Protein AF-A0A7S2HJC0-F1 (afdb_monomer_lite)

InterPro domains:
  IPR000425 Major intrinsic protein [PF00230] (64-144)
  IPR000425 Major intrinsic protein [PR00783] (67-86)
  IPR000425 Major intrinsic protein [PR00783] (98-122)
  IPR000425 Major intrinsic protein [PR00783] (137-148)
  IPR023271 Aquaporin-like [G3DSA:1.20.1080.10] (29-148)
  IPR023271 Aquaporin-like [SSF81338] (64-147)
  IPR034294 Aquaporin transporter [PTHR45724] (59-147)

Foldseek 3Di:
DDDDDDDDDDDPPPPPDDDDPVVVVVVVVVVVVVVVVVVVVVVVVCVVVCVVVVVVVVVVVVVLLVVLLVLLLVLLVQLVVLQVVLVVVVDPCSVVSSVVSNVVSCVVCCVRHVSQNDLVSVVVVVVVVPPPDDPVSSVSSVVSSVVD

Structure (mmCIF, N/CA/C/O backbone):
data_AF-A0A7S2HJC0-F1
#
_entry.id   AF-A0A7S2HJC0-F1
#
loop_
_atom_site.group_PDB
_atom_site.id
_atom_site.type_symbol
_atom_site.label_atom_id
_atom_site.label_alt_id
_atom_site.label_comp_id
_atom_site.label_asym_id
_atom_site.label_entity_id
_atom_site.label_seq_id
_atom_site.pdbx_PDB_ins_code
_atom_site.Cartn_x
_atom_site.Cartn_y
_atom_site.Cartn_z
_atom_site.occupancy
_atom_site.B_iso_or_equiv
_atom_site.auth_seq_id
_atom_site.auth_comp_id
_atom_site.auth_asym_id
_atom_site.auth_atom_id
_atom_site.pdbx_PDB_model_num
ATOM 1 N N . ARG A 1 1 ? -18.342 72.636 75.583 1.00 41.22 1 ARG A N 1
ATOM 2 C CA . ARG A 1 1 ? -19.827 72.687 75.593 1.00 41.22 1 ARG A CA 1
ATOM 3 C C . ARG A 1 1 ? -20.293 71.302 75.149 1.00 41.22 1 ARG A C 1
ATOM 5 O O . ARG A 1 1 ? -19.869 70.896 74.082 1.00 41.22 1 ARG A O 1
ATOM 12 N N . SER A 1 2 ? -20.720 70.455 76.094 1.00 42.12 2 SER A N 1
ATOM 13 C CA . SER A 1 2 ? -22.116 69.963 76.243 1.00 42.12 2 SER A CA 1
ATOM 14 C C . SER A 1 2 ? -22.690 69.344 74.962 1.00 42.12 2 SER A C 1
ATOM 16 O O . SER A 1 2 ? -22.628 69.989 73.932 1.00 42.12 2 SER A O 1
ATOM 18 N N . CYS A 1 3 ? -23.344 68.183 74.925 1.00 43.84 3 CYS A N 1
ATOM 19 C CA . CYS A 1 3 ? -23.796 67.225 75.934 1.00 43.84 3 CYS A CA 1
ATOM 20 C C . CYS A 1 3 ? -24.262 65.942 75.200 1.00 43.84 3 CYS A C 1
ATOM 22 O O . CYS A 1 3 ? -24.647 66.009 74.040 1.00 43.84 3 CYS A O 1
ATOM 24 N N . LYS A 1 4 ? -24.248 64.817 75.932 1.00 50.19 4 LYS A N 1
ATOM 25 C CA . LYS A 1 4 ? -25.094 63.599 75.869 1.00 50.19 4 LYS A CA 1
ATOM 26 C C . LYS A 1 4 ? -26.066 63.401 74.684 1.00 50.19 4 LYS A C 1
ATOM 28 O O . LYS A 1 4 ? -26.953 64.220 74.498 1.00 50.19 4 LYS A O 1
ATOM 33 N N . ALA A 1 5 ? -26.093 62.176 74.140 1.00 45.19 5 ALA A N 1
ATOM 34 C CA . ALA A 1 5 ? -27.188 61.211 74.372 1.00 45.19 5 ALA A CA 1
ATOM 35 C C . ALA A 1 5 ? -26.912 59.838 73.717 1.00 45.19 5 ALA A C 1
ATOM 37 O O . ALA A 1 5 ? -26.498 59.749 72.568 1.00 45.19 5 ALA A O 1
ATOM 38 N N . SER A 1 6 ? -27.181 58.772 74.475 1.00 50.53 6 SER A N 1
ATOM 39 C CA . SER A 1 6 ? -27.372 57.394 74.002 1.00 50.53 6 SER A CA 1
ATOM 40 C C . SER A 1 6 ? -28.837 57.213 73.582 1.00 50.53 6 SER A C 1
ATOM 42 O O . SER A 1 6 ? -29.711 57.840 74.187 1.00 50.53 6 SER A O 1
ATOM 44 N N . PRO A 1 7 ? -29.128 56.297 72.645 1.00 53.75 7 PRO A N 1
ATOM 45 C CA . PRO A 1 7 ? -29.978 55.186 73.058 1.00 53.75 7 PRO A CA 1
ATOM 46 C C . PRO A 1 7 ? -29.521 53.811 72.551 1.00 53.75 7 PRO A C 1
ATOM 48 O O . PRO A 1 7 ? -28.826 53.652 71.552 1.00 53.75 7 PRO A O 1
ATOM 51 N N . ARG A 1 8 ? -29.952 52.811 73.321 1.00 51.03 8 ARG A N 1
ATOM 52 C CA . ARG A 1 8 ? -29.857 51.363 73.109 1.00 51.03 8 ARG A CA 1
ATOM 53 C C . ARG A 1 8 ? -30.509 50.934 71.787 1.00 51.03 8 ARG A C 1
ATOM 55 O O . ARG A 1 8 ? -31.580 51.428 71.456 1.00 51.03 8 ARG A O 1
ATOM 62 N N . GLY A 1 9 ? -29.931 49.928 71.127 1.00 42.78 9 GLY A N 1
ATOM 63 C CA . GLY A 1 9 ? -30.515 49.285 69.945 1.00 42.78 9 GLY A CA 1
ATOM 64 C C . GLY A 1 9 ? -29.801 47.988 69.553 1.00 42.78 9 GLY A C 1
ATOM 65 O O . GLY A 1 9 ? -28.908 48.007 68.723 1.00 42.78 9 GLY A O 1
ATOM 66 N N . LEU A 1 10 ? -30.186 46.897 70.223 1.00 43.78 10 LEU A N 1
ATOM 67 C CA . LEU A 1 10 ? -30.202 45.484 69.801 1.00 43.78 10 LEU A CA 1
ATOM 68 C C . LEU A 1 10 ? -29.214 44.987 68.722 1.00 43.78 10 LEU A C 1
ATOM 70 O O . LEU A 1 10 ? -29.395 45.188 67.524 1.00 43.78 10 LEU A O 1
ATOM 74 N N . SER A 1 11 ? -28.268 44.161 69.166 1.00 53.25 11 SER A N 1
ATOM 75 C CA . SER A 1 11 ? -27.477 43.248 68.337 1.00 53.25 11 SER A CA 1
ATOM 76 C C . SER A 1 11 ? -28.351 42.110 67.784 1.00 53.25 11 SER A C 1
ATOM 78 O O . SER A 1 11 ? -29.005 41.426 68.578 1.00 53.25 11 SER A O 1
ATOM 80 N N . PRO A 1 12 ? -28.319 41.789 66.479 1.00 47.75 12 PRO A N 1
ATOM 81 C CA . PRO A 1 12 ? -28.798 40.501 66.014 1.00 47.75 12 PRO A CA 1
ATOM 82 C C . PRO A 1 12 ? -27.695 39.472 66.281 1.00 47.75 12 PRO A C 1
ATOM 84 O O . PRO A 1 12 ? -26.741 39.326 65.520 1.00 47.75 12 PRO A O 1
ATOM 87 N N . HIS A 1 13 ? -27.813 38.751 67.396 1.00 43.62 13 HIS A N 1
ATOM 88 C CA . HIS A 1 13 ? -27.073 37.510 67.603 1.00 43.62 13 HIS A CA 1
ATOM 89 C C . HIS A 1 13 ? -27.605 36.465 66.610 1.00 43.62 13 HIS A C 1
ATOM 91 O O . HIS A 1 13 ? -28.542 35.719 66.896 1.00 43.62 13 HIS A O 1
ATOM 97 N N . SER A 1 14 ? -27.003 36.402 65.422 1.00 49.62 14 SER A N 1
ATOM 98 C CA . SER A 1 14 ? -27.138 35.262 64.520 1.00 49.62 14 SER A CA 1
ATOM 99 C C . SER A 1 14 ? -26.464 34.056 65.177 1.00 49.62 14 SER A C 1
ATOM 101 O O . SER A 1 14 ? -25.251 33.857 65.073 1.00 49.62 14 SER A O 1
ATOM 103 N N . SER A 1 15 ? -27.246 33.273 65.918 1.00 48.22 15 SER A N 1
ATOM 104 C CA . SER A 1 15 ? -26.827 31.989 66.471 1.00 48.22 15 SER A CA 1
ATOM 105 C C . SER A 1 15 ? -26.607 31.005 65.323 1.00 48.22 15 SER A C 1
ATOM 107 O O . SER A 1 15 ? -27.506 30.312 64.849 1.00 48.22 15 SER A O 1
ATOM 109 N N . GLN A 1 16 ? -25.368 30.966 64.840 1.00 55.88 16 GLN A N 1
ATOM 110 C CA . GLN A 1 16 ? -24.898 29.972 63.891 1.00 55.88 16 GLN A CA 1
ATOM 111 C C . GLN A 1 16 ? -24.852 28.618 64.613 1.00 55.88 16 GLN A C 1
ATOM 113 O O . GLN A 1 16 ? -23.851 28.221 65.211 1.00 55.88 16 GLN A O 1
ATOM 118 N N . SER A 1 17 ? -25.999 27.943 64.638 1.00 53.09 17 SER A N 1
ATOM 119 C CA . SER A 1 17 ? -26.173 26.636 65.257 1.00 53.09 17 SER A CA 1
ATOM 120 C C . SER A 1 17 ? -25.346 25.604 64.489 1.00 53.09 17 SER A C 1
ATOM 122 O O . SER A 1 17 ? -25.675 25.189 63.378 1.00 53.09 17 SER A O 1
ATOM 124 N N . ARG A 1 18 ? -24.213 25.197 65.074 1.00 57.16 18 ARG A N 1
ATOM 125 C CA . ARG A 1 18 ? -23.400 24.101 64.540 1.00 57.16 18 ARG A CA 1
ATOM 126 C C . ARG A 1 18 ? -24.259 22.826 64.519 1.00 57.16 18 ARG A C 1
ATOM 128 O O . ARG A 1 18 ? -24.827 22.471 65.555 1.00 57.16 18 ARG A O 1
ATOM 135 N N . PRO A 1 19 ? -24.375 22.124 63.379 1.00 55.44 19 PRO A N 1
ATOM 136 C CA . PRO A 1 19 ? -25.194 20.924 63.295 1.00 55.44 19 PRO A CA 1
ATOM 137 C C . PRO A 1 19 ? -24.680 19.853 64.265 1.00 55.44 19 PRO A C 1
ATOM 139 O O . PRO A 1 19 ? -23.476 19.615 64.373 1.00 55.44 19 PRO A O 1
ATOM 142 N N . ARG A 1 20 ? -25.610 19.194 64.970 1.00 56.31 20 ARG A N 1
ATOM 143 C CA . ARG A 1 20 ? -25.321 18.111 65.925 1.00 56.31 20 ARG A CA 1
ATOM 144 C C . ARG A 1 20 ? -24.438 17.035 65.263 1.00 56.31 20 ARG A C 1
ATOM 146 O O . ARG A 1 20 ? -24.710 16.688 64.111 1.00 56.31 20 ARG A O 1
ATOM 153 N N . PRO A 1 21 ? -23.446 16.446 65.959 1.00 61.09 21 PRO A N 1
ATOM 154 C CA . PRO A 1 21 ? -22.475 15.520 65.362 1.00 61.09 21 PRO A CA 1
ATOM 155 C C . PRO A 1 21 ? -23.124 14.391 64.543 1.00 61.09 21 PRO A C 1
ATOM 157 O O . PRO A 1 21 ? -22.684 14.094 63.436 1.00 61.09 21 PRO A O 1
ATOM 160 N N . ALA A 1 22 ? -24.251 13.840 65.006 1.00 63.00 22 ALA A N 1
ATOM 161 C CA . ALA A 1 22 ? -25.024 12.821 64.288 1.00 63.00 22 ALA A CA 1
ATOM 162 C C . ALA A 1 22 ? -25.611 13.287 62.934 1.00 63.00 22 ALA A C 1
ATOM 164 O O . ALA A 1 22 ? -25.750 12.485 62.011 1.00 63.00 22 ALA A O 1
ATOM 165 N N . ALA A 1 23 ? -25.955 14.569 62.782 1.00 65.06 23 ALA A N 1
ATOM 166 C CA . ALA A 1 23 ? -26.435 15.130 61.517 1.00 65.06 23 ALA A CA 1
ATOM 167 C C . ALA A 1 23 ? -25.299 15.275 60.495 1.00 65.06 23 ALA A C 1
ATOM 169 O O . ALA A 1 23 ? -25.507 14.992 59.316 1.00 65.06 23 ALA A O 1
ATOM 170 N N . ARG A 1 24 ? -24.086 15.617 60.956 1.00 69.31 24 ARG A N 1
ATOM 171 C CA . ARG A 1 24 ? -22.882 15.681 60.114 1.00 69.31 24 ARG A CA 1
ATOM 172 C C . ARG A 1 24 ? -22.536 14.315 59.522 1.00 69.31 24 ARG A C 1
ATOM 174 O O . ARG A 1 24 ? -22.298 14.222 58.323 1.00 69.31 24 ARG A O 1
ATOM 181 N N . TRP A 1 25 ? -22.599 13.251 60.327 1.00 62.34 25 TRP A N 1
ATOM 182 C CA . TRP A 1 25 ? -22.383 11.875 59.857 1.00 62.34 25 TRP A CA 1
ATOM 183 C C . TRP A 1 25 ? -23.429 11.424 58.839 1.00 62.34 25 TRP A C 1
ATOM 185 O O . TRP A 1 25 ? -23.094 10.746 57.870 1.00 62.34 25 TRP A O 1
ATOM 195 N N . ARG A 1 26 ? -24.692 11.823 59.023 1.00 71.50 26 ARG A N 1
ATOM 196 C CA . ARG A 1 26 ? -25.761 11.535 58.057 1.00 71.50 26 ARG A CA 1
ATOM 197 C C . ARG A 1 26 ? -25.564 12.277 56.738 1.00 71.50 26 ARG A C 1
ATOM 199 O O . ARG A 1 26 ? -25.794 11.680 55.691 1.00 71.50 26 ARG A O 1
ATOM 206 N N . LEU A 1 27 ? -25.119 13.535 56.775 1.00 73.50 27 LEU A N 1
ATOM 207 C CA . LEU A 1 27 ? -24.837 14.304 55.562 1.00 73.50 27 LEU A CA 1
ATOM 208 C C . LEU A 1 27 ? -23.645 13.718 54.795 1.00 73.50 27 LEU A C 1
ATOM 210 O O . LEU A 1 27 ? -23.755 13.490 53.596 1.00 73.50 27 LEU A O 1
ATOM 214 N N . HIS A 1 28 ? -22.551 13.392 55.492 1.00 71.75 28 HIS A N 1
ATOM 215 C CA . HIS A 1 28 ? -21.371 12.771 54.877 1.00 71.75 28 HIS A CA 1
ATOM 216 C C . HIS A 1 28 ? -21.698 11.419 54.239 1.00 71.75 28 HIS A C 1
ATOM 218 O O . HIS A 1 28 ? -21.250 11.133 53.134 1.00 71.75 28 HIS A O 1
ATOM 224 N N . ARG A 1 29 ? -22.527 10.606 54.905 1.00 73.06 29 ARG A N 1
ATOM 225 C CA . ARG A 1 29 ? -22.955 9.304 54.381 1.00 73.06 29 ARG A CA 1
ATOM 226 C C . ARG A 1 29 ? -23.855 9.455 53.153 1.00 73.06 29 ARG A C 1
ATOM 228 O O . ARG A 1 29 ? -23.684 8.716 52.195 1.00 73.06 29 ARG A O 1
ATOM 235 N N . ARG A 1 30 ? -24.764 10.441 53.145 1.00 72.50 30 ARG A N 1
ATOM 236 C CA . ARG A 1 30 ? -25.590 10.757 51.963 1.00 72.50 30 ARG A CA 1
ATOM 237 C C . ARG A 1 30 ? -24.754 11.261 50.789 1.00 72.50 30 ARG A C 1
ATOM 239 O O . ARG A 1 30 ? -24.998 10.828 49.673 1.00 72.50 30 ARG A O 1
ATOM 246 N N . LEU A 1 31 ? -23.780 12.136 51.032 1.00 76.25 31 LEU A N 1
ATOM 247 C CA . LEU A 1 31 ? -22.888 12.643 49.984 1.00 76.25 31 LEU A CA 1
ATOM 248 C C . LEU A 1 31 ? -22.001 11.530 49.410 1.00 76.25 31 LEU A C 1
ATOM 250 O O . LEU A 1 31 ? -21.879 11.434 48.198 1.00 76.25 31 LEU A O 1
ATOM 254 N N . SER A 1 32 ? -21.468 10.650 50.265 1.00 74.69 32 SER A N 1
ATOM 255 C CA . SER A 1 32 ? -20.659 9.495 49.847 1.00 74.69 32 SER A CA 1
ATOM 256 C C . SER A 1 32 ? -21.462 8.447 49.070 1.00 74.69 32 SER A C 1
ATOM 258 O O . SER A 1 32 ? 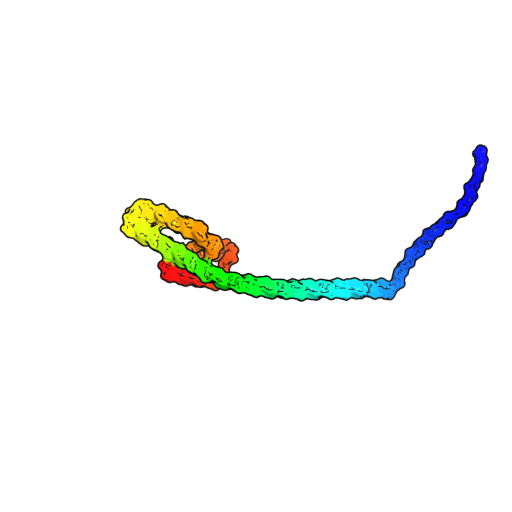-20.928 7.835 48.153 1.00 74.69 32 SER A O 1
ATOM 260 N N . LEU A 1 33 ? -22.732 8.225 49.428 1.00 71.81 33 LEU A N 1
ATOM 261 C CA . LEU A 1 33 ? -23.620 7.326 48.685 1.00 71.81 33 LEU A CA 1
ATOM 262 C C . LEU A 1 33 ? -24.023 7.922 47.336 1.00 71.81 33 LEU A C 1
ATOM 264 O O . LEU A 1 33 ? -24.078 7.198 46.349 1.00 71.81 33 LEU A O 1
ATOM 268 N N . LYS A 1 34 ? -24.268 9.237 47.285 1.00 71.06 34 LYS A N 1
ATOM 269 C CA . LYS A 1 34 ? -24.612 9.925 46.041 1.00 71.06 34 LYS A CA 1
ATOM 270 C C . LYS A 1 34 ? -23.431 9.928 45.068 1.00 71.06 34 LYS A C 1
ATOM 272 O O . LYS A 1 34 ? -23.608 9.524 43.931 1.00 71.06 34 LYS A O 1
ATOM 277 N N . SER A 1 35 ? -22.215 10.220 45.545 1.00 77.19 35 SER A N 1
ATOM 278 C CA . SER A 1 35 ? -21.015 10.137 44.702 1.00 77.19 35 SER A CA 1
ATOM 279 C C . SER A 1 35 ? -20.730 8.717 44.209 1.00 77.19 35 SER A C 1
ATOM 281 O O . SER A 1 35 ? -20.287 8.551 43.080 1.00 77.19 35 SER A O 1
ATOM 283 N N . ALA A 1 36 ? -20.971 7.689 45.032 1.00 74.44 36 ALA A N 1
ATOM 284 C CA . ALA A 1 36 ? -20.799 6.297 44.614 1.00 74.44 36 ALA A CA 1
ATOM 285 C C . ALA A 1 36 ? -21.821 5.888 43.537 1.00 74.44 36 ALA A C 1
ATOM 287 O O . ALA A 1 36 ? -21.423 5.334 42.518 1.00 74.44 36 ALA A O 1
ATOM 288 N N . MET A 1 37 ? -23.106 6.226 43.713 1.00 72.75 37 MET A N 1
ATOM 289 C CA . MET A 1 37 ? -24.143 5.987 42.696 1.00 72.75 37 MET A CA 1
ATOM 290 C C . MET A 1 37 ? -23.847 6.709 41.377 1.00 72.75 37 MET A C 1
ATOM 292 O O . MET A 1 37 ? -23.965 6.099 40.319 1.00 72.75 37 MET A O 1
ATOM 296 N N . ASP A 1 38 ? -23.420 7.975 41.445 1.00 76.75 38 ASP A N 1
ATOM 297 C CA . ASP A 1 38 ? -23.080 8.764 40.255 1.00 76.75 38 ASP A CA 1
ATOM 298 C C . ASP A 1 38 ? -21.890 8.134 39.491 1.00 76.75 38 ASP A C 1
ATOM 300 O O . ASP A 1 38 ? -21.816 8.205 38.265 1.00 76.75 38 ASP A O 1
ATOM 304 N N . THR A 1 39 ? -20.964 7.466 40.194 1.00 83.19 39 THR A N 1
ATOM 305 C CA . THR A 1 39 ? -19.792 6.811 39.582 1.00 83.19 39 THR A CA 1
ATOM 306 C C . THR A 1 39 ? -20.176 5.503 38.878 1.00 83.19 39 THR A C 1
ATOM 308 O O . THR A 1 39 ? -19.736 5.274 37.754 1.00 83.19 39 THR A O 1
ATOM 311 N N . GLU A 1 40 ? -21.052 4.697 39.485 1.00 84.38 40 GLU A N 1
ATOM 312 C CA . GLU A 1 40 ? -21.585 3.455 38.897 1.00 84.38 40 GLU A CA 1
ATOM 313 C C . GLU A 1 40 ? -22.413 3.729 37.629 1.00 84.38 40 GLU A C 1
ATOM 315 O O . GLU A 1 40 ? -22.264 3.030 36.624 1.00 84.38 40 GLU A O 1
ATOM 320 N N . GLU A 1 41 ? -23.241 4.786 37.621 1.00 83.94 41 GLU A N 1
ATOM 321 C CA . GLU A 1 41 ? -23.958 5.208 36.408 1.00 83.94 41 GLU A CA 1
ATOM 322 C C . GLU A 1 41 ? -22.990 5.637 35.300 1.00 83.94 41 GLU A C 1
ATOM 324 O O . GLU A 1 41 ? -23.150 5.233 34.145 1.00 83.94 41 GLU A O 1
ATOM 329 N N . HIS A 1 42 ? -21.958 6.420 35.629 1.00 80.81 42 HIS A N 1
ATOM 330 C CA . HIS A 1 42 ? -20.953 6.837 34.652 1.00 80.81 42 HIS A CA 1
ATOM 331 C C . HIS A 1 42 ? -20.130 5.666 34.103 1.00 80.81 42 HIS A C 1
ATOM 333 O O . HIS A 1 42 ? -19.784 5.672 32.918 1.00 80.81 42 HIS A O 1
ATOM 339 N N . GLU A 1 43 ? -19.833 4.660 34.921 1.00 87.19 43 GLU A N 1
ATOM 340 C CA . GLU A 1 43 ? -19.096 3.466 34.508 1.00 87.19 43 GLU A CA 1
ATOM 341 C C . GLU A 1 43 ? -19.958 2.555 33.623 1.00 87.19 43 GLU A C 1
ATOM 343 O O . GLU A 1 43 ? -19.517 2.142 32.546 1.00 87.19 43 GLU A O 1
ATOM 348 N N . MET A 1 44 ? -21.233 2.364 33.978 1.00 86.25 44 MET A N 1
ATOM 349 C CA . MET A 1 44 ? -22.198 1.634 33.154 1.00 86.25 44 MET A CA 1
ATOM 350 C C . MET A 1 44 ? -22.436 2.325 31.804 1.00 86.25 44 MET A C 1
ATOM 352 O O . MET A 1 44 ? -22.445 1.666 30.762 1.00 86.25 44 MET A O 1
ATOM 356 N N . LEU A 1 45 ? -22.581 3.654 31.789 1.00 85.31 45 LEU A N 1
ATOM 357 C CA . LEU A 1 45 ? -22.743 4.420 30.552 1.00 85.31 45 LEU A CA 1
ATOM 358 C C . LEU A 1 45 ? -21.493 4.354 29.674 1.00 85.31 45 LEU A C 1
ATOM 360 O O . LEU A 1 45 ? -21.629 4.155 28.466 1.00 85.31 45 LEU A O 1
ATOM 364 N N . LYS A 1 46 ? -20.286 4.454 30.249 1.00 85.81 46 LYS A N 1
ATOM 365 C CA . LYS A 1 46 ? -19.039 4.235 29.498 1.00 85.81 46 LYS A CA 1
ATOM 366 C C . LYS A 1 46 ? -19.004 2.844 28.888 1.00 85.81 46 LYS A C 1
ATOM 368 O O . LYS A 1 46 ? -18.737 2.722 27.699 1.00 85.81 46 LYS A O 1
ATOM 373 N N . GLN A 1 47 ? -19.364 1.820 29.653 1.00 88.88 47 GLN A N 1
ATOM 374 C CA . GLN A 1 47 ? -19.373 0.446 29.169 1.00 88.88 47 GLN A CA 1
ATOM 375 C C . GLN A 1 47 ? -20.367 0.249 28.013 1.00 88.88 47 GLN A C 1
ATOM 377 O O . GLN A 1 47 ? -20.025 -0.356 26.997 1.00 88.88 47 GLN A O 1
ATOM 382 N N . VAL A 1 48 ? -21.586 0.784 28.119 1.00 85.94 48 VAL A N 1
ATOM 383 C CA . VAL A 1 48 ? -22.597 0.687 27.053 1.00 85.94 48 VAL A CA 1
ATOM 384 C C . VAL A 1 48 ? -22.173 1.473 25.810 1.00 85.94 48 VAL A C 1
ATOM 386 O O . VAL A 1 48 ? -22.256 0.942 24.698 1.00 85.94 48 VAL A O 1
ATOM 389 N N . VAL A 1 49 ? -21.679 2.704 25.974 1.00 86.56 49 VAL A N 1
ATOM 390 C CA . VAL A 1 49 ? -21.170 3.523 24.864 1.00 86.56 49 VAL A CA 1
ATOM 391 C C . VAL A 1 49 ? -19.985 2.830 24.198 1.00 86.56 49 VAL A C 1
ATOM 393 O O . VAL A 1 49 ? -19.989 2.689 22.977 1.00 86.56 49 VAL A O 1
ATOM 396 N N . ASP A 1 50 ? -19.025 2.303 24.954 1.00 85.00 50 ASP A N 1
ATOM 397 C CA . ASP A 1 50 ? -17.869 1.584 24.415 1.00 85.00 50 ASP A CA 1
ATOM 398 C C . ASP A 1 50 ? -18.292 0.334 23.640 1.00 85.00 50 ASP A C 1
ATOM 400 O O . ASP A 1 50 ? -17.791 0.100 22.541 1.00 85.00 50 ASP A O 1
ATOM 404 N N . ILE A 1 51 ? -19.265 -0.435 24.137 1.00 84.31 51 ILE A N 1
ATOM 405 C CA . ILE A 1 51 ? -19.811 -1.603 23.429 1.00 84.31 51 ILE A CA 1
ATOM 406 C C . ILE A 1 51 ? -20.430 -1.192 22.088 1.00 84.31 51 ILE A C 1
ATOM 408 O O . ILE A 1 51 ? -20.148 -1.815 21.056 1.00 84.31 51 ILE A O 1
ATOM 412 N N . ILE A 1 52 ? -21.268 -0.152 22.080 1.00 81.88 52 ILE A N 1
ATOM 413 C CA . ILE A 1 52 ? -21.935 0.335 20.863 1.00 81.88 52 ILE A CA 1
ATOM 414 C C . ILE A 1 52 ? -20.891 0.850 19.865 1.00 81.88 52 ILE A C 1
ATOM 416 O O . ILE A 1 52 ? -20.931 0.497 18.680 1.00 81.88 52 ILE A O 1
ATOM 420 N N . THR A 1 53 ? -19.920 1.624 20.349 1.00 84.06 53 THR A N 1
ATOM 421 C CA . THR A 1 53 ? -18.868 2.237 19.531 1.00 84.06 53 THR A CA 1
ATOM 422 C C . THR A 1 53 ? -17.949 1.165 18.943 1.00 84.06 53 THR A C 1
ATOM 424 O O . THR A 1 53 ? -17.777 1.098 17.725 1.00 84.06 53 THR A O 1
ATOM 427 N N . GLN A 1 54 ? -17.472 0.224 19.762 1.00 79.94 54 GLN A N 1
ATOM 428 C CA . GLN A 1 54 ? -16.630 -0.899 19.332 1.00 79.94 54 GLN A CA 1
ATOM 429 C C . GLN A 1 54 ? -17.315 -1.783 18.288 1.00 79.94 54 GLN A C 1
ATOM 431 O O . GLN A 1 54 ? -16.691 -2.209 17.309 1.00 79.94 54 GLN A O 1
ATOM 436 N N . LYS A 1 55 ? -18.605 -2.085 18.476 1.00 74.38 55 LYS A N 1
ATOM 437 C CA . LYS A 1 55 ? -19.360 -2.930 17.542 1.00 74.38 55 LYS A CA 1
ATOM 438 C C . LYS A 1 55 ? -19.519 -2.247 16.184 1.00 74.38 55 LYS A C 1
ATOM 440 O O . LYS A 1 55 ? -19.391 -2.914 15.152 1.00 74.38 55 LYS A O 1
ATOM 445 N N . ARG A 1 56 ? -19.751 -0.929 16.179 1.00 72.88 56 ARG A N 1
ATOM 446 C CA . ARG A 1 56 ? -19.847 -0.121 14.958 1.00 72.88 56 ARG A CA 1
ATOM 447 C C . ARG A 1 56 ? -18.510 -0.055 14.226 1.00 72.88 56 ARG A C 1
ATOM 449 O O . ARG A 1 56 ? -18.485 -0.337 13.032 1.00 72.88 56 ARG A O 1
ATOM 456 N N . GLU A 1 57 ? -17.411 0.214 14.926 1.00 74.00 57 GLU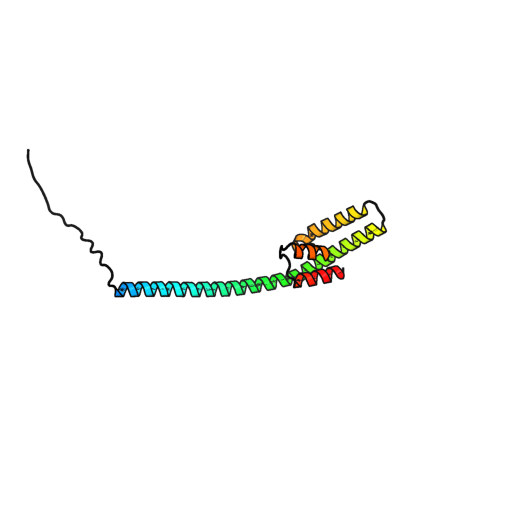 A N 1
ATOM 457 C CA . GLU A 1 57 ? -16.078 0.287 14.312 1.00 74.00 57 GLU A CA 1
ATOM 458 C C . GLU A 1 57 ? -15.633 -1.038 13.692 1.00 74.00 57 GLU A C 1
ATOM 460 O O . GLU A 1 57 ? -15.138 -1.066 12.564 1.00 74.00 57 GLU A O 1
ATOM 465 N N . LYS A 1 58 ? -15.857 -2.164 14.380 1.00 64.69 58 LYS A N 1
ATOM 466 C CA . LYS A 1 58 ? -15.519 -3.488 13.834 1.00 64.69 58 LYS A CA 1
ATOM 467 C C . LYS A 1 58 ? -16.325 -3.819 12.579 1.00 64.69 58 LYS A C 1
ATOM 469 O O . LYS A 1 58 ? -15.781 -4.431 11.660 1.00 64.69 58 LYS A O 1
ATOM 474 N N . LYS A 1 59 ? -17.603 -3.427 12.532 1.00 71.38 59 LYS A N 1
ATOM 475 C CA . LYS A 1 59 ? -18.455 -3.626 11.352 1.00 71.38 59 LYS A CA 1
ATOM 476 C C . LYS A 1 59 ? -18.004 -2.737 10.193 1.00 71.38 59 LYS A C 1
ATOM 478 O O . LYS A 1 59 ? -17.860 -3.245 9.088 1.00 71.38 59 LYS A O 1
ATOM 483 N N . LEU A 1 60 ? -17.714 -1.463 10.462 1.00 67.19 60 LEU A N 1
ATOM 484 C CA . LEU A 1 60 ? -17.243 -0.517 9.451 1.00 67.19 60 LEU A CA 1
ATOM 485 C C . LEU A 1 60 ? -15.908 -0.970 8.843 1.00 67.19 60 LEU A C 1
ATOM 487 O O . LEU A 1 60 ? -15.793 -1.060 7.626 1.00 67.19 60 LEU A O 1
ATOM 491 N N . ARG A 1 61 ? -14.931 -1.358 9.681 1.00 69.12 61 ARG A N 1
ATOM 492 C CA . ARG A 1 61 ? -13.624 -1.846 9.208 1.00 69.12 61 ARG A CA 1
ATOM 493 C C . ARG A 1 61 ? -13.749 -3.050 8.285 1.00 69.12 61 ARG A C 1
ATOM 495 O O . ARG A 1 61 ? -13.002 -3.120 7.325 1.00 69.12 61 ARG A O 1
ATOM 502 N N . ARG A 1 62 ? -14.664 -3.990 8.555 1.00 66.00 62 ARG A N 1
ATOM 503 C CA . ARG A 1 62 ? -14.846 -5.170 7.693 1.00 66.00 62 ARG A CA 1
ATOM 504 C C . ARG A 1 62 ? -15.371 -4.817 6.307 1.00 66.00 62 ARG A C 1
ATOM 506 O O . ARG A 1 62 ? -14.892 -5.406 5.348 1.00 66.00 62 ARG A O 1
ATOM 513 N N . SER A 1 63 ? -16.311 -3.881 6.203 1.00 65.00 63 SER A N 1
ATOM 514 C CA . SER A 1 63 ? -16.852 -3.472 4.903 1.00 65.00 63 SER A CA 1
ATOM 515 C C . SER A 1 63 ? -15.769 -2.858 4.012 1.00 65.00 63 SER A C 1
ATOM 517 O O . SER A 1 63 ? -15.671 -3.212 2.843 1.00 65.00 63 SER A O 1
ATOM 519 N N . PHE A 1 64 ? -14.890 -2.040 4.596 1.00 82.00 64 PHE A N 1
ATOM 520 C CA . PHE A 1 64 ? -13.812 -1.376 3.863 1.00 82.00 64 PHE A CA 1
ATOM 521 C C . PHE A 1 64 ? -12.641 -2.294 3.479 1.00 82.00 64 PHE A C 1
ATOM 523 O O . PHE A 1 64 ? -11.875 -1.938 2.592 1.00 82.00 64 PHE A O 1
ATOM 530 N N . LEU A 1 65 ? -12.489 -3.482 4.085 1.00 88.44 65 LEU A N 1
ATOM 531 C CA . LEU A 1 65 ? -11.389 -4.391 3.722 1.00 88.44 65 LEU A CA 1
ATOM 532 C C . LEU A 1 65 ? -11.462 -4.821 2.257 1.00 88.44 65 LEU A C 1
ATOM 534 O O . LEU A 1 65 ? -10.433 -4.906 1.604 1.00 88.44 65 LEU A O 1
ATOM 538 N N . HIS A 1 66 ? -12.656 -5.077 1.727 1.00 90.06 66 HIS A N 1
ATOM 539 C CA . HIS A 1 66 ? -12.791 -5.481 0.328 1.00 90.06 66 HIS A CA 1
ATOM 540 C C . HIS A 1 66 ? -12.342 -4.371 -0.628 1.00 90.06 66 HIS A C 1
ATOM 542 O O . HIS A 1 66 ? -11.607 -4.643 -1.571 1.00 90.06 66 HIS A O 1
ATOM 548 N N . GLU A 1 67 ? -12.711 -3.122 -0.342 1.00 93.12 67 GLU A N 1
ATOM 549 C CA . GLU A 1 67 ? -12.291 -1.949 -1.119 1.00 93.12 67 GLU A CA 1
ATOM 550 C C . GLU A 1 67 ? -10.771 -1.757 -1.060 1.00 93.12 67 GLU A C 1
ATOM 552 O O . GLU A 1 67 ? -10.133 -1.511 -2.080 1.00 93.12 67 GLU A O 1
ATOM 557 N N . GLN A 1 68 ? -10.182 -1.950 0.122 1.00 93.25 68 GLN A N 1
ATOM 558 C CA . GLN A 1 68 ? -8.737 -1.901 0.327 1.00 93.25 68 GLN A CA 1
ATOM 559 C C . GLN A 1 68 ? -7.992 -2.968 -0.472 1.00 93.25 68 GLN A C 1
ATOM 561 O O . GLN A 1 68 ? -6.990 -2.664 -1.108 1.00 93.25 68 GLN A O 1
ATOM 566 N N . LEU A 1 69 ? -8.488 -4.206 -0.461 1.00 94.88 69 LEU A N 1
ATOM 567 C CA . LEU A 1 69 ? -7.867 -5.310 -1.191 1.00 94.88 69 LEU A CA 1
ATOM 568 C C . LEU A 1 69 ? -7.960 -5.103 -2.703 1.00 94.88 69 LEU A C 1
ATOM 570 O O . LEU A 1 69 ? -6.977 -5.319 -3.402 1.00 94.88 69 LEU A O 1
ATOM 574 N N . VAL A 1 70 ? -9.105 -4.640 -3.210 1.00 95.50 70 VAL A N 1
ATOM 575 C CA . VAL A 1 70 ? -9.243 -4.309 -4.636 1.00 95.50 70 VAL A CA 1
ATOM 576 C C . VAL A 1 70 ? -8.301 -3.167 -5.019 1.00 95.50 70 VAL A C 1
ATOM 578 O O . VAL A 1 70 ? -7.662 -3.238 -6.064 1.00 95.50 70 VAL A O 1
ATOM 581 N N . ALA A 1 71 ? -8.169 -2.143 -4.175 1.00 96.06 71 ALA A N 1
ATOM 582 C CA . ALA A 1 71 ? -7.245 -1.040 -4.414 1.00 96.06 71 ALA A CA 1
ATOM 583 C C . ALA A 1 71 ? -5.777 -1.502 -4.469 1.00 96.06 71 ALA A C 1
ATOM 585 O O . ALA A 1 71 ? -5.066 -1.123 -5.398 1.00 96.06 71 ALA A O 1
ATOM 586 N N . GLU A 1 72 ? -5.334 -2.349 -3.530 1.00 96.06 72 GLU A N 1
ATOM 587 C CA . GLU A 1 72 ? -3.978 -2.920 -3.555 1.00 96.06 72 GLU A CA 1
ATOM 588 C C . GLU A 1 72 ? -3.754 -3.791 -4.801 1.00 96.06 72 GLU A C 1
ATOM 590 O O . GLU A 1 72 ? -2.750 -3.617 -5.485 1.00 96.06 72 GLU A O 1
ATOM 595 N N . PHE A 1 73 ? -4.720 -4.642 -5.171 1.00 96.94 73 PHE A N 1
ATOM 596 C CA . PHE A 1 73 ? -4.639 -5.456 -6.390 1.00 96.94 73 PHE A CA 1
ATOM 597 C C . PHE A 1 73 ? -4.471 -4.596 -7.647 1.00 96.94 73 PHE A C 1
ATOM 599 O O . PHE A 1 73 ? -3.563 -4.813 -8.446 1.00 96.94 73 PHE A O 1
ATOM 606 N N . VAL A 1 74 ? -5.346 -3.600 -7.822 1.00 97.56 74 VAL A N 1
ATOM 607 C CA . VAL A 1 74 ? -5.342 -2.734 -9.007 1.00 97.56 74 VAL A CA 1
ATOM 608 C C . VAL A 1 74 ? -4.048 -1.926 -9.076 1.00 97.56 74 VAL A C 1
ATOM 610 O O . VAL A 1 74 ? -3.445 -1.832 -10.145 1.00 97.56 74 VAL A O 1
ATOM 613 N N . GLY A 1 75 ? -3.586 -1.367 -7.958 1.00 96.94 75 GLY A N 1
ATOM 614 C CA . GLY A 1 75 ? -2.339 -0.611 -7.943 1.00 96.94 75 GLY A CA 1
ATOM 615 C C . GLY A 1 75 ? -1.105 -1.469 -8.228 1.00 96.94 75 GLY A C 1
ATOM 616 O O . GLY A 1 75 ? -0.263 -1.050 -9.026 1.00 96.94 75 GLY A O 1
ATOM 617 N N . THR A 1 76 ? -1.015 -2.682 -7.671 1.00 96.88 76 THR A N 1
ATOM 618 C CA . THR A 1 76 ? 0.078 -3.620 -7.985 1.00 96.88 76 THR A CA 1
ATOM 619 C C . THR A 1 76 ? 0.027 -4.084 -9.437 1.00 96.88 76 THR A C 1
ATOM 621 O O . THR A 1 76 ? 1.063 -4.086 -10.099 1.00 96.88 76 THR A O 1
ATOM 624 N N . PHE A 1 77 ? -1.160 -4.366 -9.979 1.00 97.06 77 PHE A N 1
ATOM 625 C CA . PHE A 1 77 ? -1.327 -4.717 -11.390 1.00 97.06 77 PHE A CA 1
ATOM 626 C C . PHE A 1 77 ? -0.764 -3.629 -12.317 1.00 97.06 77 PHE A C 1
ATOM 628 O O . PHE A 1 77 ? 0.029 -3.924 -13.209 1.00 97.06 77 PHE A O 1
ATOM 635 N N . PHE A 1 78 ? -1.107 -2.354 -12.090 1.00 97.44 78 PHE A N 1
ATOM 636 C CA . PHE A 1 78 ? -0.581 -1.250 -12.904 1.00 97.44 78 PHE A CA 1
ATOM 637 C C . PHE A 1 78 ? 0.915 -0.999 -12.691 1.00 97.44 78 PHE A C 1
ATOM 639 O O . PHE A 1 78 ? 1.604 -0.624 -13.642 1.00 97.44 78 PHE A O 1
ATOM 646 N N . LEU A 1 79 ? 1.433 -1.226 -11.482 1.00 96.56 79 LEU A N 1
ATOM 647 C CA . LEU A 1 79 ? 2.868 -1.171 -11.206 1.00 96.56 79 LEU A CA 1
ATOM 648 C C . LEU A 1 79 ? 3.619 -2.235 -12.024 1.00 96.56 79 LEU A C 1
ATOM 650 O O . LEU A 1 79 ? 4.556 -1.900 -12.752 1.00 96.56 79 LEU A O 1
ATOM 654 N N . VAL A 1 80 ? 3.193 -3.499 -11.951 1.00 96.62 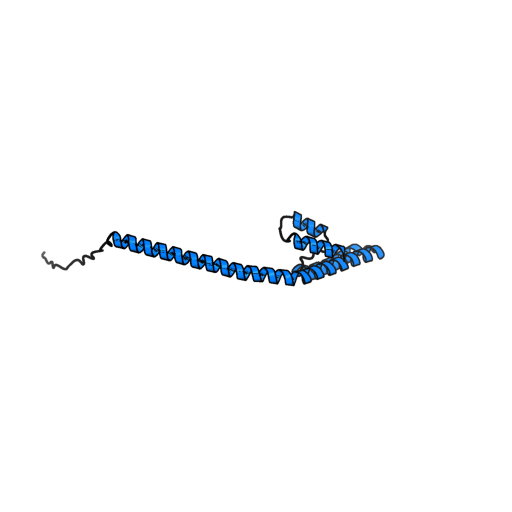80 VAL A N 1
ATOM 655 C CA . VAL A 1 80 ? 3.815 -4.620 -12.677 1.00 96.62 80 VAL A CA 1
ATOM 656 C C . VAL A 1 80 ? 3.643 -4.453 -14.187 1.00 96.62 80 VAL A C 1
ATOM 658 O O . VAL A 1 80 ? 4.608 -4.618 -14.937 1.00 96.62 80 VAL A O 1
ATOM 661 N N . LEU A 1 81 ? 2.461 -4.045 -14.654 1.00 96.44 81 LEU A N 1
ATOM 662 C CA . LEU A 1 81 ? 2.215 -3.729 -16.063 1.00 96.44 81 LEU A CA 1
ATOM 663 C C . LEU A 1 81 ? 3.139 -2.608 -16.555 1.00 96.44 81 LEU A C 1
ATOM 665 O O . LEU A 1 81 ? 3.758 -2.727 -17.610 1.00 96.44 81 LEU A O 1
ATOM 669 N N . GLY A 1 82 ? 3.272 -1.529 -15.783 1.00 96.50 82 GLY A N 1
ATOM 670 C CA . GLY A 1 82 ? 4.164 -0.423 -16.114 1.00 96.50 82 GLY A CA 1
ATOM 671 C C . GLY A 1 82 ? 5.615 -0.881 -16.228 1.00 96.50 82 GLY A C 1
ATOM 672 O O . GLY A 1 82 ? 6.289 -0.547 -17.203 1.00 96.50 82 GLY A O 1
ATOM 673 N N . VAL A 1 83 ? 6.096 -1.670 -15.261 1.00 96.69 83 VAL A N 1
ATOM 674 C CA . VAL A 1 83 ? 7.472 -2.193 -15.257 1.00 96.69 83 VAL A CA 1
ATOM 675 C C . VAL A 1 83 ? 7.705 -3.133 -16.436 1.00 96.69 83 VAL A C 1
ATOM 677 O O . VAL A 1 83 ? 8.693 -2.979 -17.151 1.00 96.69 83 V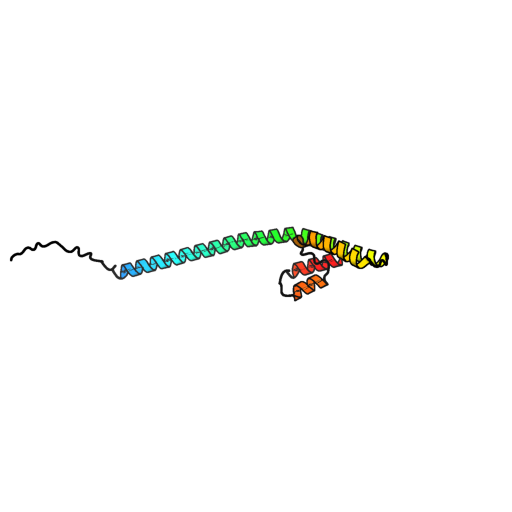AL A O 1
ATOM 680 N N . THR A 1 84 ? 6.800 -4.080 -16.675 1.00 96.88 84 THR A N 1
ATOM 681 C CA . THR A 1 84 ? 6.925 -5.041 -17.783 1.00 96.88 84 THR A CA 1
ATOM 682 C C . THR A 1 84 ? 6.921 -4.341 -19.139 1.00 96.88 84 THR A C 1
ATOM 684 O O . THR A 1 84 ? 7.770 -4.650 -19.975 1.00 96.88 84 THR A O 1
ATOM 687 N N . MET A 1 85 ? 6.056 -3.343 -19.343 1.00 96.50 85 MET A N 1
ATOM 688 C CA . MET A 1 85 ? 6.053 -2.527 -20.562 1.00 96.50 85 MET A CA 1
ATOM 689 C C . MET A 1 85 ? 7.322 -1.686 -20.708 1.00 96.50 85 MET A C 1
ATOM 691 O O . MET A 1 85 ? 7.891 -1.637 -21.795 1.00 96.50 85 MET A O 1
ATOM 695 N N . ALA A 1 86 ? 7.803 -1.066 -19.628 1.00 97.19 86 ALA A N 1
ATOM 696 C CA . ALA A 1 86 ? 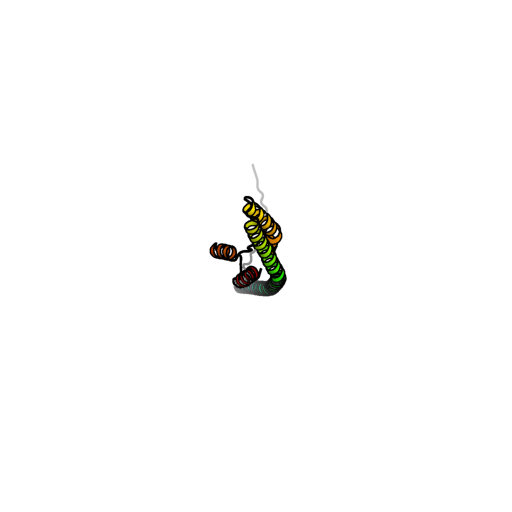9.038 -0.285 -19.644 1.00 97.19 86 ALA A CA 1
ATOM 697 C C . ALA A 1 86 ? 10.267 -1.137 -20.000 1.00 97.19 86 ALA A C 1
ATOM 699 O O . ALA A 1 86 ? 11.142 -0.686 -20.742 1.00 97.19 86 ALA A O 1
ATOM 700 N N . VAL A 1 87 ? 10.328 -2.373 -19.494 1.00 96.62 87 VAL A N 1
ATOM 701 C CA . VAL A 1 87 ? 11.388 -3.334 -19.830 1.00 96.62 87 VAL A CA 1
ATOM 702 C C . VAL A 1 87 ? 11.255 -3.801 -21.279 1.00 96.62 87 VAL A C 1
ATOM 704 O O . VAL A 1 87 ? 12.250 -3.818 -22.002 1.00 96.62 87 VAL A O 1
ATOM 707 N N . ALA A 1 88 ? 10.041 -4.134 -21.725 1.00 96.69 88 ALA A N 1
ATOM 708 C CA . ALA A 1 88 ? 9.787 -4.593 -23.089 1.00 96.69 88 ALA A CA 1
ATOM 709 C C . ALA A 1 88 ? 10.104 -3.520 -24.143 1.00 96.69 88 ALA A C 1
ATOM 711 O O . ALA A 1 88 ? 10.617 -3.841 -25.212 1.00 96.69 88 ALA A O 1
ATOM 712 N N . SER A 1 89 ? 9.833 -2.247 -23.846 1.00 95.19 89 SER A N 1
ATOM 713 C CA . SER A 1 89 ? 10.074 -1.147 -24.780 1.00 95.19 89 SER A CA 1
ATOM 714 C C . SER A 1 89 ? 11.539 -0.700 -24.848 1.00 95.19 89 SER A C 1
ATOM 716 O O . SER A 1 89 ? 11.881 0.055 -25.754 1.00 95.19 89 SER A O 1
ATOM 718 N N . GLN A 1 90 ? 12.382 -1.091 -23.877 1.00 94.06 90 GLN A N 1
ATOM 719 C CA . GLN A 1 90 ? 13.785 -0.661 -23.719 1.00 94.06 90 GLN A CA 1
ATOM 720 C C . GLN A 1 90 ? 14.011 0.854 -23.876 1.00 94.06 90 GLN A C 1
ATOM 722 O O . GLN A 1 90 ? 15.065 1.317 -24.313 1.00 94.06 90 GLN A O 1
ATOM 727 N N . HIS A 1 91 ? 13.008 1.655 -23.517 1.00 95.25 91 HIS A N 1
ATOM 728 C CA . HIS A 1 91 ? 13.057 3.095 -23.726 1.00 95.25 91 HIS A CA 1
ATOM 729 C C . HIS A 1 91 ? 13.696 3.774 -22.515 1.00 95.25 91 HIS A C 1
ATOM 731 O O . HIS A 1 91 ? 13.348 3.473 -21.374 1.00 95.25 91 HIS A O 1
ATOM 737 N N . ALA A 1 92 ? 14.554 4.773 -22.744 1.00 95.44 92 ALA A N 1
ATOM 738 C CA . ALA A 1 92 ? 15.231 5.507 -21.665 1.00 95.44 92 ALA A CA 1
ATOM 739 C C . ALA A 1 92 ? 14.270 6.170 -20.650 1.00 95.44 92 ALA A C 1
ATOM 741 O O . ALA A 1 92 ? 14.648 6.437 -19.515 1.00 95.44 92 ALA A O 1
ATOM 742 N N . LEU A 1 93 ? 13.016 6.416 -21.049 1.00 96.62 93 LEU A N 1
ATOM 743 C CA . LEU A 1 93 ? 11.976 7.026 -20.216 1.00 96.62 93 LEU A CA 1
ATOM 744 C C . LEU A 1 93 ? 11.091 5.995 -19.495 1.00 96.62 93 LEU A C 1
ATOM 746 O O . LEU A 1 93 ? 10.165 6.385 -18.788 1.00 96.62 93 LEU A O 1
ATOM 750 N N . GLY A 1 94 ? 11.366 4.695 -19.637 1.00 96.50 94 GLY A N 1
ATOM 751 C CA . GLY A 1 94 ? 10.616 3.622 -18.980 1.00 96.50 94 GLY A CA 1
ATOM 752 C C . GLY A 1 94 ? 10.452 3.827 -17.466 1.00 96.50 94 GLY A C 1
ATOM 753 O O . GLY A 1 94 ? 9.318 3.821 -16.988 1.00 96.50 94 GLY A O 1
ATOM 754 N N . PRO A 1 95 ? 11.526 4.115 -16.703 1.00 96.12 95 PRO A N 1
ATOM 755 C CA . PRO A 1 95 ? 11.416 4.383 -15.268 1.00 96.12 95 PRO A CA 1
ATOM 756 C C . PRO A 1 95 ? 10.532 5.591 -14.930 1.00 96.12 95 PRO A C 1
ATOM 758 O O . PRO A 1 95 ? 9.810 5.564 -13.935 1.00 96.12 95 PRO A O 1
ATOM 761 N N . LEU A 1 96 ? 10.550 6.636 -15.766 1.00 97.19 96 LEU A N 1
ATOM 762 C CA . LEU A 1 96 ? 9.694 7.809 -15.582 1.00 97.19 96 LEU A CA 1
ATOM 763 C C . LEU A 1 96 ? 8.219 7.445 -15.787 1.00 97.19 96 LEU A C 1
ATOM 765 O O . LEU A 1 96 ? 7.378 7.862 -14.997 1.00 97.19 96 LEU A O 1
ATOM 769 N N . ALA A 1 97 ? 7.910 6.637 -16.804 1.00 96.62 97 ALA A N 1
ATOM 770 C CA . ALA A 1 97 ? 6.554 6.154 -17.052 1.00 96.62 97 ALA A CA 1
ATOM 771 C C . ALA A 1 97 ? 6.040 5.271 -15.900 1.00 96.62 97 ALA A C 1
ATOM 773 O O . ALA A 1 97 ? 4.917 5.472 -15.436 1.00 96.62 97 ALA A O 1
ATOM 774 N N . VAL A 1 98 ? 6.878 4.362 -15.382 1.00 97.44 98 VAL A N 1
ATOM 775 C CA . VAL A 1 98 ? 6.566 3.542 -14.194 1.00 97.44 98 VAL A CA 1
ATOM 776 C C . VAL A 1 98 ? 6.304 4.426 -12.977 1.00 97.44 98 VAL A C 1
ATOM 778 O O . VAL A 1 98 ? 5.310 4.242 -12.274 1.00 97.44 98 VAL A O 1
ATOM 781 N N . GLY A 1 99 ? 7.165 5.415 -12.735 1.00 96.88 99 GLY A N 1
ATOM 782 C CA . GLY A 1 99 ? 6.987 6.366 -11.641 1.00 96.88 99 GLY A CA 1
ATOM 783 C C . GLY A 1 99 ? 5.693 7.168 -11.778 1.00 96.88 99 GLY A C 1
ATOM 784 O O . GLY A 1 99 ? 4.965 7.320 -10.801 1.00 96.88 99 GLY A O 1
ATOM 785 N N . ALA A 1 100 ? 5.366 7.622 -12.990 1.00 97.75 100 ALA A N 1
ATOM 786 C CA . ALA A 1 100 ? 4.159 8.392 -13.265 1.00 97.75 100 ALA A CA 1
ATOM 787 C C . ALA A 1 100 ? 2.883 7.578 -13.016 1.00 97.75 100 ALA A C 1
ATOM 789 O O . ALA A 1 100 ? 2.009 8.044 -12.284 1.00 97.75 100 ALA A O 1
ATOM 790 N N . ILE A 1 101 ? 2.778 6.355 -13.554 1.00 97.19 101 ILE A N 1
ATOM 791 C CA . ILE A 1 101 ? 1.590 5.518 -13.323 1.00 97.19 101 ILE A CA 1
ATOM 792 C C . ILE A 1 101 ? 1.455 5.150 -11.842 1.00 97.19 101 ILE A C 1
ATOM 794 O O . ILE A 1 101 ? 0.367 5.255 -11.280 1.00 97.19 101 ILE A O 1
ATOM 798 N N . THR A 1 102 ? 2.568 4.825 -11.177 1.00 96.62 102 THR A N 1
ATOM 799 C CA . THR A 1 102 ? 2.570 4.502 -9.744 1.00 96.62 102 THR A CA 1
ATOM 800 C C . THR A 1 102 ? 2.149 5.707 -8.902 1.00 96.62 102 THR A C 1
ATOM 802 O O . THR A 1 102 ? 1.353 5.559 -7.980 1.00 96.62 102 THR A O 1
ATOM 805 N N . ALA A 1 103 ? 2.610 6.916 -9.236 1.00 97.44 103 ALA A N 1
ATOM 806 C CA . ALA A 1 103 ? 2.208 8.141 -8.547 1.00 97.44 103 ALA A CA 1
ATOM 807 C C . ALA A 1 103 ? 0.704 8.423 -8.688 1.00 97.44 103 ALA A C 1
ATOM 809 O O . ALA A 1 103 ? 0.063 8.794 -7.704 1.00 97.44 103 ALA A O 1
ATOM 810 N N . VAL A 1 104 ? 0.126 8.199 -9.875 1.00 97.62 104 VAL A N 1
ATOM 811 C CA . VAL A 1 104 ? -1.328 8.314 -10.086 1.00 97.62 104 VAL A CA 1
ATOM 812 C C . VAL A 1 104 ? -2.076 7.301 -9.220 1.00 97.62 104 VAL A C 1
ATOM 814 O O . VAL A 1 104 ? -3.007 7.685 -8.516 1.00 97.62 104 VAL A O 1
ATOM 817 N N . MET A 1 105 ? -1.642 6.037 -9.192 1.00 97.56 105 MET A N 1
ATOM 818 C CA . MET A 1 105 ? -2.269 5.013 -8.345 1.00 97.56 105 MET A CA 1
ATOM 819 C C . MET A 1 105 ? -2.175 5.364 -6.852 1.00 97.56 105 MET A C 1
ATOM 821 O O . MET A 1 105 ? -3.162 5.228 -6.131 1.00 97.56 105 MET A O 1
ATOM 825 N N . ILE A 1 106 ? -1.027 5.871 -6.383 1.00 96.75 106 ILE A N 1
ATOM 826 C CA . ILE A 1 106 ? -0.853 6.312 -4.989 1.00 96.75 106 ILE A CA 1
ATOM 827 C C . ILE A 1 106 ? -1.798 7.469 -4.663 1.00 96.75 106 ILE A C 1
ATOM 829 O O . ILE A 1 106 ? -2.422 7.473 -3.602 1.00 96.75 106 ILE A O 1
ATOM 833 N N . TYR A 1 107 ? -1.935 8.438 -5.567 1.00 96.75 107 TYR A N 1
ATOM 834 C CA . TYR A 1 107 ? -2.850 9.559 -5.375 1.00 96.75 107 TYR A CA 1
ATOM 835 C C . TYR A 1 107 ? -4.315 9.102 -5.310 1.00 96.75 107 TYR A C 1
ATOM 837 O O . TYR A 1 107 ? -5.064 9.559 -4.448 1.00 96.75 107 TYR A O 1
ATOM 845 N N . SER A 1 108 ? -4.715 8.169 -6.176 1.00 95.62 108 SER A N 1
ATOM 846 C CA . SER A 1 108 ? -6.089 7.662 -6.237 1.00 95.62 108 SER A CA 1
ATOM 847 C C . SER A 1 108 ? -6.457 6.755 -5.062 1.00 95.62 108 SER A C 1
ATOM 849 O O . SER A 1 108 ? -7.555 6.874 -4.521 1.00 95.62 108 SER A O 1
ATOM 851 N N . PHE A 1 109 ? -5.561 5.855 -4.652 1.00 95.62 109 PHE A N 1
ATOM 852 C CA . PHE A 1 109 ? -5.865 4.806 -3.671 1.00 95.62 109 PHE A CA 1
ATOM 853 C C . PHE A 1 109 ? -5.236 5.028 -2.292 1.00 95.62 109 PHE A C 1
ATOM 855 O O . PHE A 1 109 ? -5.543 4.293 -1.350 1.00 95.62 109 PHE A O 1
ATOM 862 N N . GLY A 1 110 ? -4.403 6.058 -2.121 1.00 92.69 110 GLY A N 1
ATOM 863 C CA . GLY A 1 110 ? -3.736 6.346 -0.850 1.00 92.69 110 GLY A CA 1
ATOM 864 C C . GLY A 1 110 ? -4.703 6.591 0.313 1.00 92.69 110 GLY A C 1
ATOM 865 O O . GLY A 1 110 ? -4.415 6.200 1.442 1.00 92.69 110 GLY A O 1
ATOM 866 N N . SER A 1 111 ? -5.875 7.175 0.049 1.00 91.75 111 SER A N 1
ATOM 867 C CA . SER A 1 111 ? -6.939 7.368 1.047 1.00 91.75 111 SER A CA 1
ATOM 868 C C . SER A 1 111 ? -7.758 6.102 1.325 1.00 91.75 111 SER A C 1
ATOM 870 O O . SER A 1 111 ? -8.397 6.018 2.374 1.00 91.75 111 SER A O 1
ATOM 872 N N . VAL A 1 112 ? -7.733 5.126 0.411 1.00 92.19 112 VAL A N 1
ATOM 873 C CA . VAL A 1 112 ? -8.504 3.880 0.501 1.00 92.19 112 VAL A CA 1
ATOM 874 C C . VAL A 1 112 ? -7.709 2.823 1.265 1.00 92.19 112 VAL A C 1
ATOM 876 O O . VAL A 1 112 ? -8.123 2.403 2.348 1.00 92.19 112 VAL A O 1
ATOM 879 N N . SER A 1 113 ? -6.553 2.413 0.729 1.00 92.12 113 SER A N 1
ATOM 880 C CA . SER A 1 113 ? -5.748 1.298 1.251 1.00 92.12 113 SER A CA 1
ATOM 881 C C . SER A 1 113 ? -4.435 1.716 1.908 1.00 92.12 113 SER A C 1
ATOM 883 O O . SER A 1 113 ? -3.887 0.947 2.701 1.00 92.12 113 SER A O 1
ATOM 885 N N . GLY A 1 114 ? -3.961 2.935 1.631 1.00 90.25 114 GLY A N 1
ATOM 886 C CA . GLY A 1 114 ? -2.611 3.394 1.963 1.00 90.25 114 GLY A CA 1
ATOM 887 C C . GLY A 1 114 ? -1.616 3.269 0.805 1.00 90.25 114 GLY A C 1
ATOM 888 O O . GLY A 1 114 ? -0.522 3.817 0.928 1.00 90.25 114 GLY A O 1
ATOM 889 N N . ALA A 1 115 ? -2.025 2.631 -0.301 1.00 94.50 115 ALA A N 1
ATOM 890 C CA . ALA A 1 115 ? -1.277 2.478 -1.549 1.00 94.50 115 ALA A CA 1
ATOM 891 C C . ALA A 1 115 ? 0.141 1.918 -1.353 1.00 94.50 115 ALA A C 1
ATOM 893 O O . ALA A 1 115 ? 1.134 2.598 -1.629 1.00 94.50 115 ALA A O 1
ATOM 894 N N . PHE A 1 116 ? 0.237 0.690 -0.839 1.00 94.62 116 PHE A N 1
ATOM 895 C CA . PHE A 1 116 ? 1.534 0.042 -0.636 1.00 94.62 116 PHE A CA 1
ATOM 896 C C . PHE A 1 116 ? 2.049 -0.596 -1.925 1.00 94.62 116 PHE A C 1
ATOM 898 O O . PHE A 1 116 ? 3.210 -0.377 -2.281 1.00 94.62 116 PHE A O 1
ATOM 905 N N . PHE A 1 117 ? 1.175 -1.336 -2.613 1.00 95.19 117 PHE A N 1
ATOM 906 C CA . PHE A 1 117 ? 1.372 -2.005 -3.902 1.00 95.19 117 PHE A CA 1
ATOM 907 C C . PHE A 1 117 ? 2.600 -2.921 -3.995 1.00 95.19 117 PHE A C 1
ATOM 909 O O . PHE A 1 117 ? 2.982 -3.341 -5.091 1.00 95.19 117 PHE A O 1
ATOM 916 N N . ASN A 1 118 ? 3.257 -3.193 -2.872 1.00 93.81 118 ASN A N 1
ATOM 917 C CA . ASN A 1 118 ? 4.537 -3.868 -2.789 1.00 93.81 118 ASN A CA 1
ATOM 918 C C . ASN A 1 118 ? 4.769 -4.389 -1.356 1.00 93.81 118 ASN A C 1
ATOM 920 O O . ASN A 1 118 ? 4.875 -3.590 -0.410 1.00 93.81 118 ASN A O 1
ATOM 924 N N . PRO A 1 119 ? 5.014 -5.700 -1.187 1.00 92.31 119 PRO A N 1
ATOM 925 C CA . PRO A 1 119 ? 5.183 -6.304 0.130 1.00 92.31 119 PRO A CA 1
ATOM 926 C C . PRO A 1 119 ? 6.406 -5.763 0.889 1.00 92.31 119 PRO A C 1
ATOM 928 O O . PRO A 1 119 ? 6.396 -5.697 2.122 1.00 92.31 119 PRO A O 1
ATOM 931 N N . ALA A 1 120 ? 7.450 -5.306 0.186 1.00 92.75 120 ALA A N 1
ATOM 932 C CA . ALA A 1 120 ? 8.612 -4.671 0.808 1.00 92.75 120 ALA A CA 1
ATOM 933 C C . ALA A 1 120 ? 8.262 -3.310 1.436 1.00 92.75 120 ALA A C 1
ATOM 935 O O . ALA A 1 120 ? 8.786 -2.961 2.497 1.00 92.75 120 ALA A O 1
ATOM 936 N N . VAL A 1 121 ? 7.344 -2.557 0.823 1.00 93.06 121 VAL A N 1
ATOM 937 C CA . VAL A 1 121 ? 6.875 -1.267 1.349 1.00 93.06 121 VAL A CA 1
ATOM 938 C C . VAL A 1 121 ? 6.011 -1.493 2.587 1.00 93.06 121 VAL A C 1
ATOM 940 O O . VAL A 1 121 ? 6.194 -0.801 3.593 1.00 93.06 121 VAL A O 1
ATOM 943 N N . ILE A 1 122 ? 5.140 -2.509 2.573 1.00 92.62 122 ILE A N 1
ATOM 944 C CA . ILE A 1 122 ? 4.378 -2.917 3.763 1.00 92.62 122 ILE A CA 1
ATOM 945 C C . ILE A 1 122 ? 5.332 -3.253 4.912 1.00 92.62 122 ILE A C 1
ATOM 947 O O . ILE A 1 122 ? 5.160 -2.752 6.029 1.00 92.62 122 ILE A O 1
ATOM 951 N N . LEU A 1 123 ? 6.369 -4.049 4.642 1.00 90.69 123 LEU A N 1
ATOM 952 C CA . LEU A 1 123 ? 7.368 -4.410 5.644 1.00 90.69 123 LEU A CA 1
ATOM 953 C C . LEU A 1 123 ? 8.095 -3.174 6.188 1.00 90.69 123 LEU A C 1
ATOM 955 O O . LEU A 1 123 ? 8.212 -3.026 7.405 1.00 90.69 123 LEU A O 1
ATOM 959 N N . ALA A 1 124 ? 8.511 -2.248 5.323 1.00 91.56 124 ALA A N 1
ATOM 960 C CA . ALA A 1 124 ? 9.138 -0.995 5.738 1.00 91.56 124 ALA A CA 1
ATOM 961 C C . ALA A 1 124 ? 8.225 -0.176 6.667 1.00 91.56 124 ALA A C 1
ATOM 963 O O . ALA A 1 124 ? 8.679 0.366 7.678 1.00 91.56 124 ALA A O 1
ATOM 964 N N . VAL A 1 125 ? 6.919 -0.127 6.390 1.00 90.88 125 VAL A N 1
ATOM 965 C CA . VAL A 1 125 ? 5.954 0.567 7.254 1.00 90.88 125 VAL A CA 1
ATOM 966 C C . VAL A 1 125 ? 5.748 -0.151 8.586 1.00 90.88 125 VAL A C 1
ATOM 968 O O . VAL A 1 125 ? 5.647 0.524 9.615 1.00 90.88 125 VAL A O 1
ATOM 971 N N . ILE A 1 126 ? 5.747 -1.483 8.617 1.00 90.00 126 ILE A N 1
ATOM 972 C CA . ILE A 1 126 ? 5.696 -2.247 9.874 1.00 90.00 126 ILE A CA 1
ATOM 973 C C . ILE A 1 126 ? 6.948 -1.969 10.717 1.00 90.00 126 ILE A C 1
ATOM 975 O O . ILE A 1 126 ? 6.830 -1.641 11.900 1.00 90.00 126 ILE A O 1
ATOM 979 N N . LEU A 1 127 ? 8.130 -2.021 10.099 1.00 90.19 127 LEU A N 1
ATOM 980 C CA . LEU A 1 127 ? 9.417 -1.774 10.754 1.00 90.19 127 LEU A CA 1
ATOM 981 C C . LEU A 1 127 ? 9.590 -0.316 11.196 1.00 90.19 127 LEU A C 1
ATOM 983 O O . LEU A 1 127 ? 10.265 -0.056 12.187 1.00 90.19 127 LEU A O 1
ATOM 987 N N . SER A 1 128 ? 8.918 0.633 10.538 1.00 90.56 128 SER A N 1
ATOM 988 C CA . SER A 1 128 ? 8.939 2.053 10.924 1.00 90.56 128 SER A CA 1
ATOM 989 C C . SER A 1 128 ? 8.315 2.343 12.299 1.00 90.56 128 SER A C 1
ATOM 991 O O . SER A 1 128 ? 8.343 3.484 12.759 1.00 90.56 128 SER A O 1
ATOM 993 N N . GLY A 1 129 ? 7.686 1.352 12.945 1.00 83.00 129 GLY A N 1
ATOM 994 C CA . GLY A 1 129 ? 7.089 1.487 14.278 1.00 83.00 129 GLY A CA 1
ATOM 995 C C . GLY A 1 129 ? 5.796 2.304 14.315 1.00 83.00 129 GLY A C 1
ATOM 996 O O . GLY A 1 129 ? 5.192 2.454 15.375 1.00 83.00 129 GLY A O 1
ATOM 997 N N . ARG A 1 130 ? 5.305 2.780 13.164 1.00 80.56 130 ARG A N 1
ATOM 998 C CA . ARG A 1 130 ? 4.104 3.629 13.063 1.00 80.56 130 ARG A CA 1
ATOM 999 C C . ARG A 1 130 ? 2.788 2.897 13.382 1.00 80.56 130 ARG A C 1
ATOM 1001 O O . ARG A 1 130 ? 1.745 3.541 13.374 1.00 80.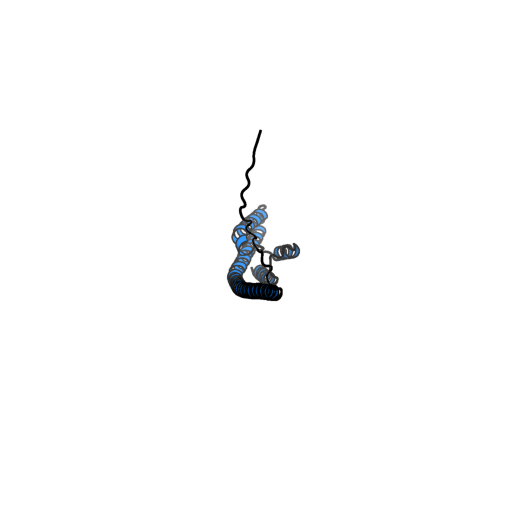56 130 ARG A O 1
ATOM 1008 N N . ARG A 1 131 ? 2.822 1.573 13.625 1.00 69.62 131 ARG A N 1
ATOM 1009 C CA . ARG A 1 131 ? 1.683 0.674 13.954 1.00 69.62 131 ARG A CA 1
ATOM 1010 C C . ARG A 1 131 ? 0.392 0.973 13.169 1.00 69.62 131 ARG A C 1
ATOM 1012 O O . ARG A 1 131 ? -0.707 0.865 13.703 1.00 69.62 131 ARG A O 1
ATOM 1019 N N . LYS A 1 132 ? 0.521 1.339 11.889 1.00 75.38 132 LYS A N 1
ATOM 1020 C CA . LYS A 1 132 ? -0.616 1.731 11.037 1.00 75.38 132 LYS A CA 1
ATOM 1021 C C . LYS A 1 132 ? -1.472 0.546 10.586 1.00 75.38 132 LYS A C 1
ATOM 1023 O O . LYS A 1 132 ? -2.634 0.730 10.246 1.00 75.38 132 LYS A O 1
ATOM 1028 N N . LEU A 1 133 ? -0.909 -0.662 10.588 1.00 82.19 133 LEU A N 1
ATOM 1029 C CA . LEU A 1 133 ? -1.537 -1.854 10.029 1.00 82.19 133 LEU A CA 1
ATOM 1030 C C . LEU A 1 133 ? -1.689 -2.949 11.084 1.00 82.19 133 LEU A C 1
ATOM 1032 O O . LEU A 1 133 ? -0.791 -3.210 11.883 1.00 82.19 133 LEU A O 1
ATOM 1036 N N . SER A 1 134 ? -2.843 -3.617 11.061 1.00 86.12 134 SER A N 1
ATOM 1037 C CA . SER A 1 134 ? -3.049 -4.838 11.838 1.00 86.12 134 SER A CA 1
ATOM 1038 C C . SER A 1 134 ? -2.347 -6.010 11.140 1.00 86.12 134 SER A C 1
ATOM 1040 O O . SER A 1 134 ? -2.481 -6.118 9.920 1.00 86.12 134 SER A O 1
ATOM 1042 N N . PRO A 1 135 ? -1.701 -6.940 11.872 1.00 86.06 135 PRO A N 1
ATOM 1043 C CA . PRO A 1 135 ? -1.014 -8.089 11.273 1.00 86.06 135 PRO A CA 1
ATOM 1044 C C . PRO A 1 135 ? -1.897 -8.925 10.341 1.00 86.06 135 PRO A C 1
ATOM 1046 O O . PRO A 1 135 ? -1.428 -9.450 9.341 1.00 86.06 135 PRO A O 1
ATOM 1049 N N . ARG A 1 136 ? -3.202 -9.021 10.628 1.00 88.81 136 ARG A N 1
ATOM 1050 C CA . ARG A 1 136 ? -4.136 -9.739 9.751 1.00 88.81 136 ARG A CA 1
ATOM 1051 C C . ARG A 1 136 ? -4.293 -9.042 8.404 1.00 88.81 136 ARG A C 1
ATOM 1053 O O . ARG A 1 136 ? -4.276 -9.715 7.388 1.00 88.81 136 ARG A O 1
ATOM 1060 N N . VAL A 1 137 ? -4.427 -7.716 8.396 1.00 89.44 137 VAL A N 1
ATOM 1061 C CA . VAL A 1 137 ? -4.592 -6.929 7.162 1.00 89.44 137 VAL A CA 1
ATOM 1062 C C . VAL A 1 137 ? -3.332 -7.013 6.307 1.00 89.44 137 VAL A C 1
ATOM 1064 O O . VAL A 1 137 ? -3.441 -7.245 5.114 1.00 89.44 137 VAL A O 1
ATOM 1067 N N . VAL A 1 138 ? -2.157 -6.953 6.941 1.00 91.00 138 VAL A N 1
ATOM 1068 C CA . VAL A 1 138 ? -0.854 -7.153 6.284 1.00 91.00 138 VAL A CA 1
ATOM 1069 C C . VAL A 1 138 ? -0.828 -8.456 5.493 1.00 91.00 138 VAL A C 1
ATOM 1071 O O . VAL A 1 138 ? -0.484 -8.443 4.321 1.00 91.00 138 VAL A O 1
ATOM 1074 N N . VAL A 1 139 ? -1.231 -9.571 6.111 1.00 93.00 139 VAL A N 1
ATOM 1075 C CA . VAL A 1 139 ? -1.247 -10.872 5.426 1.00 93.00 139 VAL A CA 1
ATOM 1076 C C . VAL A 1 139 ? -2.171 -10.844 4.209 1.00 93.00 139 VAL A C 1
ATOM 1078 O O . VAL A 1 139 ? -1.796 -11.353 3.161 1.00 93.00 139 VAL A O 1
ATOM 1081 N N . HIS A 1 140 ? -3.352 -10.229 4.315 1.00 93.31 140 HIS A N 1
ATOM 1082 C CA . HIS A 1 140 ? -4.271 -10.154 3.176 1.00 93.31 140 HIS A CA 1
ATOM 1083 C C . HIS A 1 140 ? -3.723 -9.264 2.056 1.00 93.31 140 HIS A C 1
ATOM 1085 O O . HIS A 1 140 ? -3.851 -9.632 0.896 1.00 93.31 140 HIS A O 1
ATOM 1091 N N . TYR A 1 141 ? -3.095 -8.134 2.394 1.00 94.25 141 TYR A N 1
ATOM 1092 C CA . TYR A 1 141 ? -2.475 -7.248 1.408 1.00 94.25 141 TYR A CA 1
ATOM 1093 C C . TYR A 1 141 ? -1.360 -7.976 0.659 1.00 94.25 141 TYR A C 1
ATOM 1095 O O . TYR A 1 141 ? -1.419 -8.065 -0.558 1.00 94.25 141 TYR A O 1
ATOM 1103 N N . VAL A 1 142 ? -0.422 -8.599 1.381 1.00 94.44 142 VAL A N 1
ATOM 1104 C CA . VAL A 1 142 ? 0.691 -9.343 0.770 1.00 94.44 142 VAL A CA 1
ATOM 1105 C C . VAL A 1 142 ? 0.182 -10.465 -0.137 1.00 94.44 142 VAL A C 1
ATOM 1107 O O . VAL A 1 142 ? 0.702 -10.650 -1.229 1.00 94.44 142 VAL A O 1
ATOM 1110 N N . LEU A 1 143 ? -0.846 -11.213 0.281 1.00 94.81 143 LEU A N 1
ATOM 1111 C CA . LEU A 1 143 ? -1.429 -12.260 -0.563 1.00 94.81 143 LEU A CA 1
ATOM 1112 C C . LEU A 1 143 ? -2.022 -11.697 -1.858 1.00 94.81 143 LEU A C 1
ATOM 1114 O O . LEU A 1 143 ? -1.862 -12.308 -2.906 1.00 94.81 143 LEU A O 1
ATOM 1118 N N . VAL A 1 144 ? -2.700 -10.553 -1.790 1.00 95.56 144 VAL A N 1
ATOM 1119 C CA . VAL A 1 144 ? -3.304 -9.917 -2.965 1.00 95.56 144 VAL A CA 1
ATOM 1120 C C . VAL A 1 144 ? -2.245 -9.329 -3.895 1.00 95.56 144 VAL A C 1
ATOM 1122 O O . VAL A 1 144 ? -2.330 -9.540 -5.100 1.00 95.56 144 VAL A O 1
ATOM 1125 N N . GLU A 1 145 ? -1.228 -8.664 -3.351 1.00 94.62 145 GLU A N 1
ATOM 1126 C CA . GLU A 1 145 ? -0.096 -8.130 -4.119 1.00 94.62 145 GLU A CA 1
ATOM 1127 C C . GLU A 1 145 ? 0.686 -9.240 -4.842 1.00 94.62 145 GLU A C 1
ATOM 1129 O O . GLU A 1 145 ? 1.205 -9.011 -5.925 1.00 94.62 145 GLU A O 1
ATOM 1134 N N . LEU A 1 146 ? 0.770 -10.448 -4.268 1.00 93.31 146 LEU A N 1
ATOM 1135 C CA . LEU A 1 146 ? 1.419 -11.603 -4.907 1.00 93.31 146 LEU A CA 1
ATOM 1136 C C . LEU A 1 146 ? 0.576 -12.253 -6.015 1.00 93.31 146 LEU A C 1
ATOM 1138 O O . LEU A 1 146 ? 1.120 -12.995 -6.830 1.00 93.31 146 LEU A O 1
ATOM 1142 N N . VAL A 1 147 ? -0.742 -12.050 -5.999 1.00 93.75 147 VAL A N 1
ATOM 1143 C CA . VAL A 1 147 ? -1.674 -12.602 -6.996 1.00 93.75 147 VAL A CA 1
ATOM 1144 C C . VAL A 1 147 ? -1.845 -11.664 -8.198 1.00 93.75 147 VAL A C 1
ATOM 1146 O O . VAL A 1 147 ? -2.207 -12.142 -9.272 1.00 93.75 147 VAL A O 1
ATOM 1149 N N . ALA A 1 148 ? -1.625 -10.360 -8.006 1.00 88.69 148 ALA A N 1
ATOM 1150 C CA . ALA A 1 148 ? -1.712 -9.319 -9.033 1.00 88.69 148 ALA A CA 1
ATOM 1151 C C . ALA A 1 148 ? -0.601 -9.419 -10.087 1.00 88.69 148 ALA A C 1
ATOM 1153 O O . ALA A 1 148 ? -0.929 -9.200 -11.277 1.00 88.69 148 ALA A O 1
#

Radius of gyration: 36.88 Å; chains: 1; bounding box: 46×85×101 Å

Secondary structure (DSSP, 8-state):
-----------------PPPHHHHHHHHHHHHHHHHHHHHHHHHHHHHHHHHHHHHHHHHHHHHHHHHHHHHHHHHHHHHHHHHHHHHHT-TTHHHHHHHHHHHHHHHHTTTT----SHHHHHHHHHTT---S-HHHHHHHHHHHHH-

pLDDT: mean 82.2, std 16.27, range [41.22, 97.75]

Organism: NCBI:txid327968

Sequence (148 aa):
RSCKASPRGLSPHSSQSRPRPAARWRLHRRLSLKSAMDTEEHEMLKQVVDIITQKREKKLRRSFLHEQLVAEFVGTFFLVLGVTMAVASQHALGPLAVGAITAVMIYSFGSVSGAFFNPAVILAVILSGRRKLSPRVVVHYVLVELVA